Protein AF-A0A1V2Q0W8-F1 (afdb_monomer_lite)

pLDDT: mean 89.41, std 8.99, range [58.44, 97.81]

Secondary structure (DSSP, 8-state):
-GGGG-GGGGGS-HHHHHHHHHHHHHHHHHHHHHT-SHHHHHHHHHHHHHHHHHH-HHHHHHHHSPPPS---PPPPP-----

Structure (mmCIF, N/CA/C/O backbone):
data_AF-A0A1V2Q0W8-F1
#
_entry.id   AF-A0A1V2Q0W8-F1
#
loop_
_atom_site.group_PDB
_atom_site.id
_atom_site.type_sym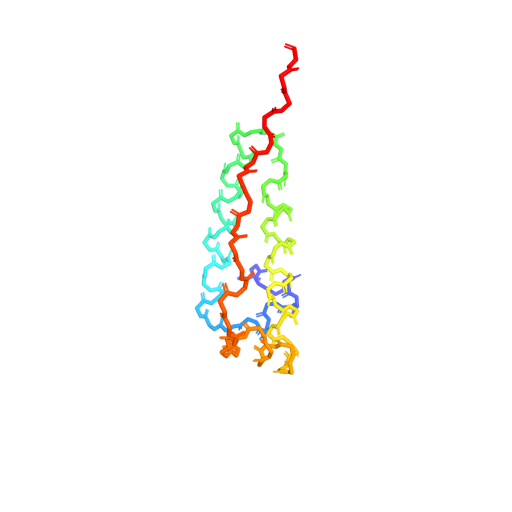bol
_atom_site.label_atom_id
_atom_site.label_alt_id
_atom_site.label_comp_id
_atom_site.label_asym_id
_atom_site.label_entity_id
_atom_site.label_seq_id
_atom_site.pdbx_PDB_ins_code
_atom_site.Cartn_x
_atom_site.Cartn_y
_atom_site.Cartn_z
_atom_site.occupancy
_atom_site.B_iso_or_equiv
_atom_site.auth_seq_id
_atom_site.auth_comp_id
_atom_site.auth_asym_id
_atom_site.auth_atom_id
_atom_site.pdbx_PDB_model_num
ATOM 1 N N . MET A 1 1 ? 2.711 -9.178 17.421 1.00 58.44 1 MET A N 1
ATOM 2 C CA . MET A 1 1 ? 1.831 -10.369 17.293 1.00 58.44 1 MET A CA 1
ATOM 3 C C . MET A 1 1 ? 0.854 -10.264 16.117 1.00 58.44 1 MET A C 1
ATOM 5 O O . MET A 1 1 ? 0.620 -11.281 15.479 1.00 58.44 1 MET A O 1
ATOM 9 N N . VAL A 1 2 ? 0.352 -9.063 15.788 1.00 64.69 2 VAL A N 1
ATOM 10 C CA . VAL A 1 2 ? -0.663 -8.804 14.741 1.00 64.69 2 VAL A CA 1
ATOM 11 C C . VAL A 1 2 ? -0.272 -9.271 13.330 1.00 64.69 2 VAL A C 1
ATOM 13 O O . VAL A 1 2 ? -1.118 -9.776 12.613 1.00 64.69 2 VAL A O 1
ATOM 16 N N . LEU A 1 3 ? 0.996 -9.213 12.919 1.00 74.00 3 LEU A N 1
ATOM 17 C CA . LEU A 1 3 ? 1.358 -9.609 11.545 1.00 74.00 3 LEU A CA 1
ATOM 18 C C . LEU A 1 3 ? 1.122 -11.099 11.230 1.00 74.00 3 LEU A C 1
ATOM 20 O O . LEU A 1 3 ? 0.950 -11.457 10.071 1.00 74.00 3 LEU A O 1
ATOM 24 N N . ARG A 1 4 ? 1.061 -11.975 12.245 1.00 76.88 4 ARG A N 1
ATOM 25 C CA . ARG A 1 4 ? 0.865 -13.421 12.036 1.00 76.88 4 ARG A CA 1
ATOM 26 C C . ARG A 1 4 ? -0.505 -13.783 11.456 1.00 76.88 4 ARG A C 1
ATOM 28 O O . ARG A 1 4 ? -0.629 -14.855 10.878 1.00 76.88 4 ARG A O 1
ATOM 35 N N . ILE A 1 5 ? -1.507 -12.910 11.591 1.00 87.44 5 ILE A N 1
ATOM 36 C CA . ILE A 1 5 ? -2.838 -13.127 11.002 1.00 87.44 5 ILE A CA 1
ATOM 37 C C . ILE A 1 5 ? -2.916 -12.711 9.525 1.00 87.44 5 ILE A C 1
ATOM 39 O O . ILE A 1 5 ? -3.927 -12.965 8.878 1.00 87.44 5 ILE A O 1
ATOM 43 N N . PHE A 1 6 ? -1.848 -12.120 8.975 1.00 92.56 6 PHE A N 1
ATOM 44 C CA . PHE A 1 6 ? -1.760 -11.686 7.582 1.00 92.56 6 PHE A CA 1
ATOM 45 C C . PHE A 1 6 ? -0.621 -12.432 6.860 1.00 92.56 6 PHE A C 1
ATOM 47 O O . PHE A 1 6 ? 0.487 -11.905 6.747 1.00 92.56 6 PHE A O 1
ATOM 54 N N . PRO A 1 7 ? -0.854 -13.660 6.350 1.00 92.31 7 PRO A N 1
ATOM 55 C CA . PRO A 1 7 ? 0.200 -14.485 5.748 1.00 92.31 7 PRO A CA 1
ATOM 56 C C . PRO A 1 7 ? 0.943 -13.810 4.588 1.00 92.31 7 PRO A C 1
ATOM 58 O O . PRO A 1 7 ? 2.128 -14.065 4.387 1.00 92.31 7 PRO A O 1
ATOM 61 N N . TRP A 1 8 ? 0.263 -12.928 3.852 1.00 95.50 8 TRP A N 1
ATOM 62 C CA . TRP A 1 8 ? 0.814 -12.189 2.716 1.00 95.50 8 TRP A CA 1
ATOM 63 C C . TRP A 1 8 ? 1.907 -11.180 3.113 1.00 95.50 8 TRP A C 1
ATOM 65 O O . TRP A 1 8 ? 2.784 -10.892 2.306 1.00 95.50 8 TRP A O 1
ATOM 75 N N . VAL A 1 9 ? 1.958 -10.721 4.371 1.00 95.94 9 VAL A N 1
ATOM 76 C CA . VAL A 1 9 ? 2.960 -9.746 4.862 1.00 95.94 9 VAL A CA 1
ATOM 77 C C . VAL A 1 9 ? 4.400 -10.246 4.698 1.00 95.94 9 VAL A C 1
ATOM 79 O O . VAL A 1 9 ? 5.333 -9.450 4.587 1.00 95.94 9 VAL A O 1
ATOM 82 N N . ARG A 1 10 ? 4.607 -11.568 4.636 1.00 93.88 10 ARG A N 1
ATOM 83 C CA . ARG A 1 10 ? 5.933 -12.157 4.391 1.00 93.88 10 ARG A CA 1
ATOM 84 C C . ARG A 1 10 ? 6.548 -11.717 3.055 1.00 93.88 10 ARG A C 1
ATOM 86 O O . ARG A 1 10 ? 7.770 -11.688 2.963 1.00 93.88 10 ARG A O 1
ATOM 93 N N . HIS A 1 11 ? 5.720 -11.370 2.067 1.00 95.81 11 HIS A N 1
ATOM 94 C CA . HIS A 1 11 ? 6.162 -10.938 0.739 1.00 95.81 11 HIS A CA 1
ATOM 95 C C . HIS A 1 11 ? 6.590 -9.469 0.711 1.00 95.81 11 HIS A C 1
ATOM 97 O O . HIS A 1 11 ? 7.376 -9.089 -0.145 1.00 95.81 11 HIS A O 1
ATOM 103 N N . LEU A 1 12 ? 6.152 -8.651 1.672 1.00 95.94 12 LEU A N 1
ATOM 104 C CA . LEU A 1 12 ? 6.580 -7.257 1.745 1.00 95.94 12 LEU A CA 1
ATOM 105 C C . LEU A 1 12 ? 8.074 -7.140 2.093 1.00 95.94 12 LEU A C 1
ATOM 107 O O . LEU A 1 12 ? 8.570 -7.930 2.913 1.00 95.94 12 LEU A O 1
ATOM 111 N N . PRO A 1 13 ? 8.771 -6.120 1.555 1.00 95.44 13 PRO A N 1
ATOM 112 C CA . PRO A 1 13 ? 10.086 -5.724 2.043 1.00 95.44 13 PRO A CA 1
ATOM 113 C C . PRO A 1 13 ? 9.986 -5.222 3.487 1.00 95.44 13 PRO A C 1
ATOM 115 O O . PRO A 1 13 ? 8.913 -4.838 3.951 1.00 95.44 13 PRO A O 1
ATOM 118 N N . GLU A 1 14 ? 11.110 -5.198 4.203 1.00 94.81 14 GLU A N 1
ATOM 119 C CA . GLU A 1 14 ? 11.156 -4.804 5.618 1.00 94.81 14 GLU A CA 1
ATOM 120 C C . GLU A 1 14 ? 10.515 -3.434 5.873 1.00 94.81 14 GLU A C 1
ATOM 122 O O . GLU A 1 14 ? 9.579 -3.349 6.666 1.00 94.81 14 GLU A O 1
ATOM 127 N N . ALA A 1 15 ? 10.907 -2.416 5.101 1.00 94.94 15 ALA A N 1
ATOM 128 C CA . ALA A 1 15 ? 10.317 -1.079 5.179 1.00 94.94 15 ALA A CA 1
ATOM 129 C C . ALA A 1 15 ? 8.790 -1.088 4.960 1.00 94.94 15 ALA A C 1
ATOM 131 O O . ALA A 1 15 ? 8.049 -0.426 5.682 1.00 94.94 15 ALA A O 1
ATOM 132 N N . GLY A 1 16 ? 8.297 -1.907 4.023 1.00 95.38 16 GLY A N 1
ATOM 133 C CA . GLY A 1 16 ? 6.861 -2.042 3.767 1.00 95.38 16 GLY A CA 1
ATOM 134 C C . GLY A 1 16 ? 6.101 -2.694 4.927 1.00 95.38 16 GLY A C 1
ATOM 135 O O . GLY A 1 16 ? 4.948 -2.356 5.185 1.00 95.38 16 GLY A O 1
ATOM 136 N N . ARG A 1 17 ? 6.734 -3.604 5.680 1.00 95.56 17 ARG A N 1
ATOM 137 C CA . ARG A 1 17 ? 6.113 -4.199 6.878 1.00 95.56 17 ARG A CA 1
ATOM 138 C C . ARG A 1 17 ? 5.964 -3.175 7.997 1.00 95.56 17 ARG A C 1
ATOM 140 O O . ARG A 1 17 ? 4.941 -3.183 8.680 1.00 95.56 17 ARG A O 1
ATO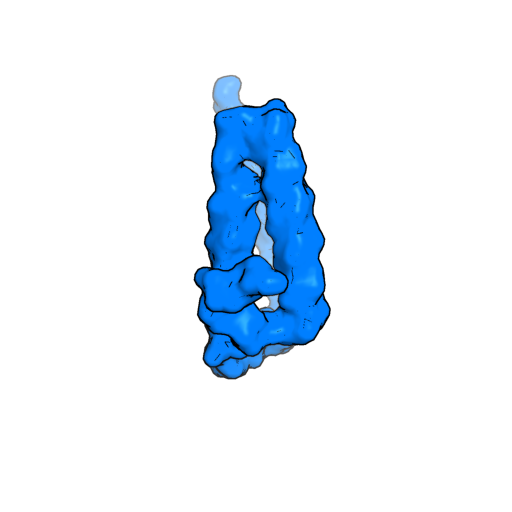M 147 N N . GLU A 1 18 ? 6.968 -2.325 8.191 1.00 94.94 18 GLU A N 1
ATOM 148 C CA . GLU A 1 18 ? 6.931 -1.253 9.190 1.00 94.94 18 GLU A CA 1
ATOM 149 C C . GLU A 1 18 ? 5.852 -0.223 8.849 1.00 94.94 18 GLU A C 1
ATOM 151 O O . GLU A 1 18 ? 5.013 0.101 9.693 1.00 94.94 18 GLU A O 1
ATOM 156 N N . GLU A 1 19 ? 5.806 0.213 7.590 1.00 96.50 19 GLU A N 1
ATOM 157 C CA . GLU A 1 19 ? 4.810 1.172 7.116 1.00 96.50 19 GLU A CA 1
ATOM 158 C C . GLU A 1 19 ? 3.381 0.619 7.220 1.00 96.50 19 GLU A C 1
ATOM 160 O O . GLU A 1 19 ? 2.482 1.314 7.703 1.00 96.50 19 GLU A O 1
ATOM 165 N N . PHE A 1 20 ? 3.168 -0.656 6.873 1.00 95.75 20 PHE A N 1
ATOM 166 C CA . PHE A 1 20 ? 1.873 -1.315 7.049 1.00 95.75 20 PHE A CA 1
ATOM 167 C C . PHE A 1 20 ? 1.388 -1.257 8.504 1.00 95.75 20 PHE A C 1
ATOM 169 O O . PHE A 1 20 ? 0.222 -0.944 8.750 1.00 95.75 20 PHE A O 1
ATOM 176 N N . VAL A 1 21 ? 2.262 -1.525 9.482 1.00 95.19 21 VAL A N 1
ATOM 177 C CA . VAL A 1 21 ? 1.890 -1.477 10.907 1.00 95.19 21 VAL A CA 1
ATOM 178 C C . VAL A 1 21 ? 1.474 -0.068 11.315 1.00 95.19 21 VAL A C 1
ATOM 180 O O . VAL A 1 21 ? 0.453 0.086 11.989 1.00 95.19 21 VAL A O 1
ATOM 183 N N . VAL A 1 22 ? 2.224 0.952 10.893 1.00 95.94 22 VAL A N 1
ATOM 184 C CA . VAL A 1 22 ? 1.896 2.357 11.178 1.00 95.94 22 VAL A CA 1
ATOM 185 C C . VAL A 1 22 ? 0.527 2.709 10.598 1.00 95.94 22 VAL A C 1
ATOM 187 O O . VAL A 1 22 ? -0.355 3.148 11.337 1.00 95.94 22 VAL A O 1
ATOM 190 N N . LYS A 1 23 ? 0.303 2.423 9.310 1.00 95.44 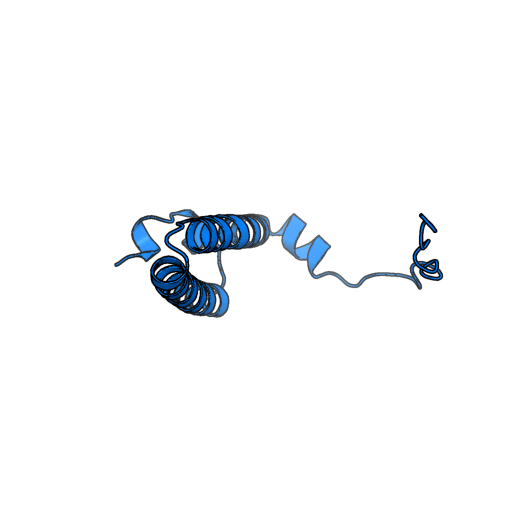23 LYS A N 1
ATOM 191 C CA . LYS A 1 23 ? -0.960 2.719 8.616 1.00 95.44 23 LYS A CA 1
ATOM 192 C C . LYS A 1 23 ? -2.148 1.970 9.206 1.00 95.44 23 LYS A C 1
ATOM 194 O O . LYS A 1 23 ? -3.244 2.519 9.293 1.00 95.44 23 LYS A O 1
ATOM 199 N N . LEU A 1 24 ? -1.944 0.733 9.654 1.00 94.19 24 LEU A N 1
ATOM 200 C CA . LEU A 1 24 ? -2.992 -0.056 10.293 1.00 94.19 24 LEU A CA 1
ATOM 201 C C . LEU A 1 24 ? -3.406 0.541 11.645 1.00 94.19 24 LEU A C 1
ATOM 203 O O . LEU A 1 24 ? -4.598 0.623 11.936 1.00 94.19 24 LEU A O 1
ATOM 207 N N . VAL A 1 25 ? -2.444 0.992 12.456 1.00 93.81 25 VAL A N 1
ATOM 208 C CA . VAL A 1 25 ? -2.727 1.652 13.742 1.00 93.81 25 VAL A CA 1
ATOM 209 C C . VAL A 1 25 ? -3.404 3.008 13.534 1.00 93.81 25 VAL A C 1
ATOM 211 O O . VAL A 1 25 ? -4.351 3.325 14.254 1.00 93.81 25 VAL A O 1
ATOM 214 N N . GLU A 1 26 ? -2.965 3.792 12.547 1.00 93.75 26 GLU A N 1
ATOM 215 C CA . GLU A 1 26 ? -3.618 5.050 12.156 1.00 93.75 26 GLU A CA 1
ATOM 216 C C . GLU A 1 26 ? -5.079 4.817 11.754 1.00 93.75 26 GLU A C 1
ATOM 218 O O . GLU A 1 26 ? -5.977 5.486 12.267 1.00 93.75 26 GLU A O 1
ATOM 223 N N . ALA A 1 27 ? -5.336 3.812 10.911 1.00 91.88 27 ALA A N 1
ATOM 224 C CA . ALA A 1 27 ? -6.687 3.460 10.498 1.00 91.88 27 ALA A CA 1
ATOM 225 C C . ALA A 1 27 ? -7.560 3.046 11.686 1.00 91.88 27 ALA A C 1
ATOM 227 O O . ALA A 1 27 ? -8.665 3.560 11.817 1.00 91.88 27 ALA A O 1
ATOM 228 N N . MET A 1 28 ? -7.068 2.189 12.588 1.00 90.69 28 MET A N 1
ATOM 229 C CA . MET A 1 28 ? -7.813 1.784 13.791 1.00 90.69 28 MET A CA 1
ATOM 230 C C . MET A 1 28 ? -8.178 2.978 14.685 1.00 90.69 28 MET A C 1
ATOM 232 O O . MET A 1 28 ? -9.267 3.015 15.255 1.00 90.69 28 MET A O 1
ATOM 236 N N . ARG A 1 29 ? -7.308 3.987 14.793 1.00 88.00 29 ARG A N 1
ATOM 237 C CA . ARG A 1 29 ? -7.631 5.219 15.531 1.00 88.00 29 ARG A CA 1
ATOM 238 C C . ARG A 1 29 ? -8.728 6.019 14.833 1.00 88.00 29 ARG A C 1
ATOM 240 O O . ARG A 1 29 ? -9.681 6.418 15.488 1.00 88.00 29 ARG A O 1
ATOM 247 N N . SER A 1 30 ? -8.655 6.14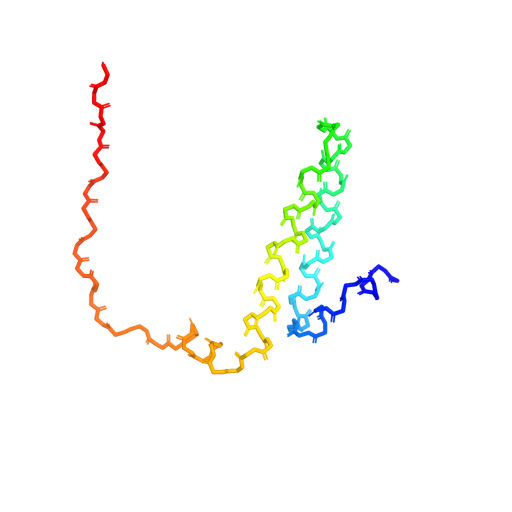7 13.510 1.00 80.81 30 SER A N 1
ATOM 248 C CA . SER A 1 30 ? -9.687 6.824 12.716 1.00 80.81 30 SER A CA 1
ATOM 249 C C . SER A 1 30 ? -11.046 6.111 12.772 1.00 80.81 30 SER A C 1
ATOM 251 O O . SER A 1 30 ? -12.084 6.766 12.799 1.00 80.81 30 SER A O 1
ATOM 253 N N . THR A 1 31 ? -11.075 4.776 12.877 1.00 77.94 31 THR A N 1
ATOM 254 C CA . THR A 1 31 ? -12.344 4.041 13.052 1.00 77.94 31 THR A CA 1
ATOM 255 C C . THR A 1 31 ? -13.070 4.399 14.346 1.00 77.94 31 THR A C 1
ATOM 257 O O . THR A 1 31 ? -14.296 4.434 14.356 1.00 77.94 31 THR A O 1
ATOM 260 N N . ALA A 1 32 ? -12.332 4.729 15.413 1.00 70.62 32 ALA A N 1
ATOM 261 C CA . ALA A 1 32 ? -12.922 5.182 16.670 1.00 70.62 32 ALA A CA 1
ATOM 262 C C . ALA A 1 32 ? -13.543 6.586 16.557 1.00 70.62 32 ALA A C 1
ATOM 264 O O . ALA A 1 32 ? -14.453 6.914 17.310 1.00 70.62 32 ALA A O 1
ATOM 265 N N . GLU A 1 33 ? -13.067 7.402 15.615 1.00 71.12 33 GLU A N 1
ATOM 266 C CA . GLU A 1 33 ? -13.586 8.749 15.355 1.00 71.12 33 GLU A CA 1
ATOM 267 C C . GLU A 1 33 ? -14.812 8.730 14.432 1.00 71.12 33 GLU A C 1
ATOM 269 O O . GLU A 1 33 ? -15.693 9.577 14.561 1.00 71.12 33 GLU A O 1
ATOM 274 N N . LEU A 1 34 ? -14.875 7.767 13.506 1.00 75.25 34 LEU A N 1
ATOM 275 C CA . LEU A 1 34 ? -15.885 7.711 12.444 1.00 75.25 34 LEU A CA 1
ATOM 276 C C . LEU A 1 34 ? -16.987 6.654 12.668 1.00 75.25 34 LEU A C 1
ATOM 278 O O . LEU A 1 34 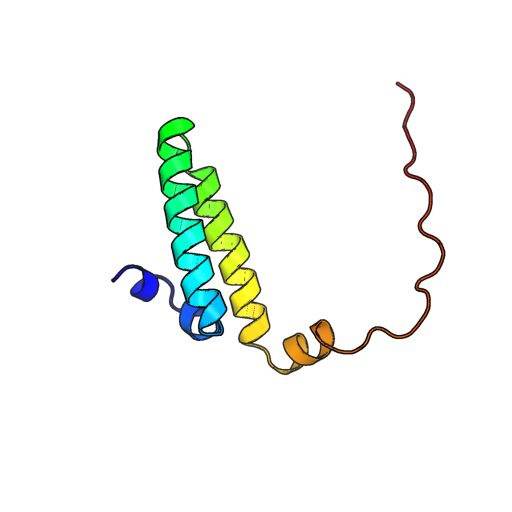? -17.875 6.539 11.826 1.00 75.25 34 LEU A O 1
ATOM 282 N N . ASP A 1 35 ? -16.914 5.866 13.748 1.00 76.69 35 ASP A N 1
ATOM 283 C CA . ASP A 1 35 ? -17.790 4.711 14.042 1.00 76.69 35 ASP A CA 1
ATOM 284 C C . ASP A 1 35 ? -17.978 3.769 12.832 1.00 76.69 35 ASP A C 1
ATOM 286 O O . ASP A 1 35 ? -19.060 3.275 12.516 1.00 76.69 35 ASP A O 1
ATOM 290 N N . THR A 1 36 ? -16.894 3.550 12.083 1.00 80.94 36 THR A N 1
ATOM 291 C CA . THR A 1 36 ? -16.877 2.682 10.900 1.00 80.94 36 THR A CA 1
ATOM 292 C C . THR A 1 36 ? -15.572 1.918 10.805 1.00 80.94 36 THR A C 1
ATOM 294 O O . THR A 1 36 ? -14.512 2.462 11.081 1.00 80.94 36 THR A O 1
ATOM 297 N N . ASN A 1 37 ? -15.625 0.671 10.334 1.00 84.44 37 ASN A N 1
ATOM 298 C CA . ASN A 1 37 ? -14.441 -0.165 10.109 1.00 84.44 37 ASN A CA 1
ATOM 299 C C . ASN A 1 37 ? -13.814 0.007 8.714 1.00 84.44 37 ASN A C 1
ATOM 301 O O . ASN A 1 37 ? -12.819 -0.652 8.397 1.00 84.44 37 ASN A O 1
ATOM 305 N N . VAL A 1 38 ? -14.382 0.876 7.871 1.00 89.75 38 VAL A N 1
ATOM 306 C CA . VAL A 1 38 ? -13.943 1.080 6.480 1.00 89.75 38 VAL A CA 1
ATOM 307 C C . VAL A 1 38 ? -12.450 1.433 6.375 1.00 89.75 38 VAL A C 1
ATOM 309 O O . VAL A 1 38 ? -11.763 0.757 5.610 1.00 89.75 38 VAL A O 1
ATOM 312 N N . PRO A 1 39 ? -11.891 2.383 7.157 1.00 90.25 39 PRO A N 1
ATOM 313 C CA . PRO A 1 39 ? -10.459 2.695 7.105 1.00 90.25 39 PRO A CA 1
ATOM 314 C C . PRO A 1 39 ? -9.543 1.476 7.285 1.00 90.25 39 PRO A C 1
ATOM 316 O O . PRO A 1 39 ? -8.583 1.298 6.535 1.00 90.25 39 PRO A O 1
ATOM 319 N N . VAL A 1 40 ? -9.851 0.601 8.250 1.00 92.69 40 VAL A N 1
ATOM 320 C CA . VAL A 1 40 ? -9.040 -0.594 8.541 1.00 92.69 40 VAL A CA 1
ATOM 321 C C . VAL A 1 40 ? -9.130 -1.605 7.403 1.00 92.69 40 VAL A C 1
ATOM 323 O O . VAL A 1 40 ? -8.103 -2.127 6.966 1.00 92.69 40 VAL A O 1
ATOM 326 N N . ALA A 1 41 ? -10.339 -1.858 6.894 1.00 92.88 41 ALA A N 1
ATOM 327 C CA . ALA A 1 41 ? -10.544 -2.766 5.768 1.00 92.88 41 ALA A CA 1
ATOM 328 C C . ALA A 1 41 ? -9.795 -2.289 4.512 1.00 92.88 41 ALA A C 1
ATOM 330 O O . ALA A 1 41 ? -9.135 -3.092 3.850 1.00 92.88 41 ALA A O 1
ATOM 331 N N . THR A 1 42 ? -9.826 -0.983 4.232 1.00 94.69 42 THR A N 1
ATOM 332 C CA . THR A 1 42 ? -9.106 -0.371 3.108 1.00 94.69 42 THR A CA 1
ATOM 333 C C . THR A 1 42 ? -7.598 -0.550 3.238 1.00 94.69 42 THR A C 1
ATOM 335 O O . THR A 1 42 ? -6.961 -1.006 2.290 1.00 94.69 42 THR A O 1
ATOM 338 N N . VAL A 1 43 ? -7.016 -0.260 4.409 1.00 96.50 43 VAL A N 1
ATOM 339 C CA . VAL A 1 43 ? -5.570 -0.443 4.626 1.00 96.50 43 VAL A CA 1
ATOM 340 C C . VAL A 1 43 ? -5.162 -1.899 4.405 1.00 96.50 43 VAL A C 1
ATOM 342 O O . VAL A 1 43 ? -4.182 -2.155 3.709 1.00 96.50 43 VAL A O 1
ATOM 345 N N . ILE A 1 44 ? -5.922 -2.863 4.930 1.00 95.88 44 ILE A N 1
ATOM 346 C CA . ILE A 1 44 ? -5.633 -4.292 4.731 1.00 95.88 44 ILE A CA 1
ATOM 347 C C . ILE A 1 44 ? -5.687 -4.665 3.243 1.00 95.88 44 ILE A C 1
ATOM 349 O O . ILE A 1 44 ? -4.797 -5.364 2.760 1.00 95.88 44 ILE A O 1
ATOM 353 N N . ALA A 1 45 ? -6.708 -4.208 2.513 1.00 96.88 45 ALA A N 1
ATOM 354 C CA . ALA A 1 45 ? -6.885 -4.536 1.099 1.00 96.88 45 ALA A CA 1
ATOM 355 C C . ALA A 1 45 ? -5.761 -3.962 0.224 1.00 96.88 45 ALA A C 1
ATOM 357 O O . ALA A 1 45 ? -5.180 -4.685 -0.584 1.00 96.88 45 ALA A O 1
ATOM 358 N N . VAL A 1 46 ? -5.412 -2.689 0.421 1.00 96.56 46 VAL A N 1
ATOM 359 C CA . VAL A 1 46 ? -4.355 -2.017 -0.349 1.00 96.56 46 VAL A CA 1
ATOM 360 C C . VAL A 1 46 ? -2.999 -2.673 -0.104 1.00 96.56 46 VAL A C 1
ATOM 362 O O . VAL A 1 46 ? -2.297 -3.000 -1.057 1.00 96.56 46 VAL A O 1
ATOM 365 N N . TRP A 1 47 ? -2.646 -2.946 1.154 1.00 97.81 47 TRP A N 1
ATOM 366 C CA . TRP A 1 47 ? -1.358 -3.569 1.470 1.00 97.81 47 TRP A CA 1
ATOM 367 C C . TRP A 1 47 ? -1.259 -5.026 1.026 1.00 97.81 47 TRP A C 1
ATOM 369 O O . TRP A 1 47 ? -0.165 -5.478 0.685 1.00 97.81 47 TRP A O 1
ATOM 379 N N . LYS A 1 48 ? -2.384 -5.748 0.968 1.00 97.19 48 LYS A N 1
ATOM 380 C CA . LYS A 1 48 ? -2.417 -7.068 0.338 1.00 97.19 48 LYS A CA 1
ATOM 381 C C . LYS A 1 48 ? -2.063 -6.976 -1.150 1.00 97.19 48 LYS A C 1
ATOM 383 O O . LYS A 1 48 ? -1.208 -7.734 -1.586 1.00 97.19 48 LYS A O 1
ATOM 388 N N . ASN A 1 49 ? -2.629 -6.021 -1.892 1.00 96.62 49 ASN A N 1
ATOM 389 C CA . ASN A 1 49 ? -2.285 -5.824 -3.308 1.00 96.62 49 ASN A CA 1
ATOM 390 C C . ASN A 1 49 ? -0.794 -5.497 -3.492 1.00 96.62 49 ASN A C 1
ATOM 392 O O . ASN A 1 49 ? -0.145 -6.043 -4.379 1.00 96.62 49 ASN A O 1
ATOM 396 N N . THR A 1 50 ? -0.221 -4.661 -2.621 1.00 96.12 50 THR A N 1
ATOM 397 C CA . THR A 1 50 ? 1.226 -4.393 -2.620 1.00 96.12 50 THR A CA 1
ATOM 398 C C . THR A 1 50 ? 2.032 -5.672 -2.390 1.00 96.12 50 THR A C 1
ATOM 400 O O . THR A 1 50 ? 3.016 -5.921 -3.082 1.00 96.12 50 THR A O 1
ATOM 403 N N . ALA A 1 51 ? 1.623 -6.511 -1.437 1.00 97.06 51 ALA A N 1
ATOM 404 C CA . ALA A 1 51 ? 2.289 -7.782 -1.172 1.00 97.06 51 ALA A CA 1
ATOM 405 C C . ALA A 1 51 ? 2.171 -8.774 -2.336 1.00 97.06 51 ALA A C 1
ATOM 407 O O . ALA A 1 51 ? 3.129 -9.502 -2.584 1.00 97.06 51 ALA A O 1
ATOM 408 N N . ASP A 1 52 ? 1.045 -8.775 -3.054 1.00 96.44 52 ASP A N 1
ATOM 409 C CA . ASP A 1 52 ? 0.849 -9.594 -4.252 1.00 96.44 52 ASP A CA 1
ATOM 410 C C . ASP A 1 52 ? 1.829 -9.180 -5.368 1.00 96.44 52 ASP A C 1
ATOM 412 O O . ASP A 1 52 ? 2.408 -10.051 -6.011 1.00 96.44 52 ASP A O 1
ATOM 416 N N . ILE A 1 53 ? 2.126 -7.879 -5.523 1.00 96.88 53 ILE A N 1
ATOM 417 C CA . ILE A 1 53 ? 3.177 -7.400 -6.444 1.00 96.88 53 ILE A CA 1
ATOM 418 C C . ILE A 1 53 ? 4.555 -7.925 -6.028 1.00 96.88 53 ILE A C 1
ATOM 420 O O . ILE A 1 53 ? 5.283 -8.465 -6.852 1.00 96.88 53 ILE A O 1
ATOM 424 N N . TYR A 1 54 ? 4.92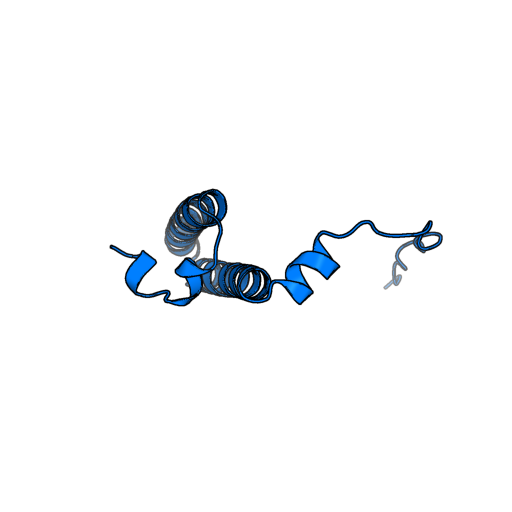8 -7.804 -4.751 1.00 96.75 54 TYR A N 1
ATOM 425 C CA . TYR A 1 54 ? 6.231 -8.299 -4.285 1.00 96.75 54 TYR A CA 1
ATOM 426 C C . TYR A 1 54 ? 6.351 -9.831 -4.299 1.00 96.75 54 TYR A C 1
ATOM 428 O O . TYR A 1 54 ? 7.462 -10.362 -4.271 1.00 96.75 54 TYR A O 1
ATOM 436 N N . ALA A 1 55 ? 5.230 -10.555 -4.310 1.00 96.50 55 ALA A N 1
ATOM 437 C CA . ALA A 1 55 ? 5.215 -12.008 -4.421 1.00 96.50 55 ALA A CA 1
ATOM 438 C C . ALA A 1 55 ? 5.529 -12.502 -5.842 1.00 96.50 55 ALA A C 1
ATOM 440 O O . ALA A 1 55 ? 5.924 -13.660 -5.987 1.00 96.50 55 ALA A O 1
ATOM 441 N N . ASP A 1 56 ? 5.381 -11.642 -6.851 1.00 97.31 56 ASP A N 1
ATOM 442 C CA . ASP A 1 56 ? 5.637 -11.929 -8.260 1.00 97.31 56 ASP A CA 1
ATOM 443 C C . ASP A 1 56 ? 6.846 -11.110 -8.763 1.00 97.31 56 ASP A C 1
ATOM 445 O O . ASP A 1 56 ? 6.719 -9.926 -9.083 1.00 97.31 56 ASP A O 1
ATOM 449 N N . PRO A 1 57 ? 8.047 -11.719 -8.838 1.00 93.62 57 PRO A N 1
ATOM 450 C CA . PRO A 1 57 ? 9.251 -11.026 -9.287 1.00 93.62 57 PRO A CA 1
ATOM 451 C C . PRO A 1 57 ? 9.177 -10.514 -10.730 1.00 93.62 57 PRO A C 1
ATOM 453 O O . PRO A 1 57 ? 9.830 -9.517 -11.038 1.00 93.62 57 PRO A O 1
ATOM 456 N N . GLU A 1 58 ? 8.416 -11.175 -11.610 1.00 96.38 58 GLU A N 1
ATOM 457 C CA . GLU A 1 58 ? 8.257 -10.737 -13.000 1.00 96.38 58 GLU A CA 1
ATOM 458 C C . GLU A 1 58 ? 7.391 -9.480 -13.055 1.00 96.38 58 GLU A C 1
ATOM 460 O O . GLU A 1 58 ? 7.792 -8.476 -13.647 1.00 96.38 58 GLU A O 1
ATOM 465 N N . LEU A 1 59 ? 6.249 -9.489 -12.362 1.00 95.25 59 LEU A N 1
ATOM 466 C CA . LEU A 1 59 ? 5.389 -8.313 -12.243 1.00 95.25 59 LEU A CA 1
ATOM 467 C C . LEU A 1 59 ? 6.118 -7.148 -11.568 1.00 95.25 59 LEU A C 1
ATOM 469 O O . LEU A 1 59 ? 6.039 -6.014 -12.040 1.00 95.25 59 LEU A O 1
ATOM 473 N N . LEU A 1 60 ? 6.862 -7.413 -10.493 1.00 96.00 60 LEU A N 1
ATOM 474 C CA . LEU A 1 60 ? 7.665 -6.398 -9.819 1.00 96.00 60 LEU A CA 1
ATOM 475 C C . LEU A 1 60 ? 8.697 -5.781 -10.771 1.00 96.00 60 LEU A C 1
ATOM 477 O O . LEU A 1 60 ? 8.838 -4.559 -10.795 1.00 96.00 60 LEU A O 1
ATOM 481 N N . ALA A 1 61 ? 9.393 -6.594 -11.569 1.00 94.69 61 ALA A N 1
ATOM 482 C CA . ALA A 1 61 ? 10.360 -6.103 -12.549 1.00 94.69 61 ALA A CA 1
ATOM 483 C C . ALA A 1 61 ? 9.698 -5.238 -13.632 1.00 94.69 61 ALA A C 1
ATOM 485 O O . ALA A 1 61 ? 10.241 -4.198 -13.992 1.00 94.69 61 ALA A O 1
ATOM 486 N N . ILE A 1 62 ? 8.510 -5.621 -14.108 1.00 93.19 62 ILE A N 1
ATOM 487 C CA . ILE A 1 62 ? 7.735 -4.830 -15.075 1.00 93.19 62 ILE A CA 1
ATOM 488 C C . ILE A 1 62 ? 7.326 -3.481 -14.471 1.00 93.19 62 ILE A C 1
ATOM 490 O O . ILE A 1 62 ? 7.503 -2.445 -15.106 1.00 93.19 62 ILE A O 1
ATOM 494 N N . LEU A 1 63 ? 6.801 -3.477 -13.242 1.00 92.62 63 LEU A N 1
ATOM 495 C CA . LEU A 1 63 ? 6.277 -2.270 -12.592 1.00 92.62 63 LEU A CA 1
ATOM 496 C C . LEU A 1 63 ? 7.367 -1.308 -12.108 1.00 92.62 63 LEU A C 1
ATOM 498 O O . LEU A 1 63 ? 7.122 -0.109 -12.008 1.00 92.62 63 LEU A O 1
ATOM 502 N N . THR A 1 64 ? 8.550 -1.825 -11.775 1.00 92.12 64 THR A N 1
ATOM 503 C CA . THR A 1 64 ? 9.708 -1.021 -11.341 1.00 92.12 64 THR A CA 1
ATOM 504 C C . THR A 1 64 ? 10.679 -0.706 -12.477 1.00 92.12 64 THR A C 1
ATOM 506 O O . THR A 1 64 ? 11.641 0.038 -12.276 1.00 92.12 64 THR A O 1
ATOM 509 N N . GLY A 1 65 ? 10.442 -1.276 -13.659 1.00 91.56 65 GLY A N 1
ATOM 510 C CA . GLY A 1 65 ? 11.257 -1.074 -14.844 1.00 91.56 65 GLY A CA 1
ATOM 511 C C . GLY A 1 65 ? 11.167 0.355 -15.387 1.00 91.56 65 GLY A C 1
ATOM 512 O O . GLY A 1 65 ? 10.228 1.093 -15.078 1.00 91.56 65 GLY A O 1
ATOM 513 N N . PRO A 1 66 ? 12.146 0.769 -16.208 1.00 88.44 66 PRO A N 1
ATOM 514 C CA . PRO A 1 66 ? 12.091 2.056 -16.880 1.00 88.44 66 PRO A CA 1
ATOM 515 C C . PRO A 1 66 ? 10.866 2.118 -17.794 1.00 88.44 66 PRO A C 1
ATOM 517 O O . PRO A 1 66 ? 10.584 1.191 -18.553 1.00 88.44 66 PRO A O 1
ATOM 520 N N . THR A 1 67 ? 10.153 3.235 -17.741 1.00 85.81 67 THR A N 1
ATOM 521 C CA . THR A 1 67 ? 9.107 3.549 -18.706 1.00 85.81 67 THR A CA 1
ATOM 522 C C . THR A 1 67 ? 9.744 4.175 -19.947 1.00 85.81 67 THR A C 1
ATOM 524 O O . THR A 1 67 ? 10.532 5.116 -19.846 1.00 85.81 67 THR A O 1
ATOM 527 N N . GLU A 1 68 ? 9.439 3.644 -21.131 1.00 85.06 68 GLU A N 1
ATOM 528 C CA . GLU A 1 68 ? 9.969 4.166 -22.395 1.00 85.06 68 GLU A CA 1
ATOM 529 C C . GLU A 1 68 ? 8.939 5.072 -23.085 1.00 85.06 68 GLU A C 1
ATOM 531 O O . GLU A 1 68 ? 7.801 4.668 -23.323 1.00 85.06 68 GLU A O 1
ATOM 536 N N . GLY A 1 69 ? 9.355 6.289 -23.447 1.00 83.94 69 GLY A N 1
ATOM 537 C CA . GLY A 1 69 ? 8.560 7.228 -24.245 1.00 83.94 69 GLY A CA 1
ATOM 538 C C . GLY A 1 69 ? 7.935 8.394 -23.466 1.00 83.94 69 GLY A C 1
ATOM 539 O O . GLY A 1 69 ? 8.014 8.478 -22.247 1.00 83.94 69 GLY A O 1
ATOM 540 N N . ASP A 1 70 ? 7.327 9.318 -24.216 1.00 84.31 70 ASP A N 1
ATOM 541 C CA . ASP A 1 70 ? 6.694 10.559 -23.726 1.00 84.31 70 ASP A CA 1
ATOM 542 C C . ASP A 1 70 ? 5.225 10.349 -23.290 1.00 84.31 70 ASP A C 1
ATOM 544 O O . ASP A 1 70 ? 4.579 11.265 -22.804 1.00 84.31 70 ASP A O 1
ATOM 548 N N . PHE A 1 71 ? 4.657 9.149 -23.494 1.00 86.38 71 PHE A N 1
ATOM 549 C CA . PHE A 1 71 ? 3.244 8.786 -23.231 1.00 86.38 71 PHE A CA 1
ATOM 550 C C . PHE A 1 71 ? 2.171 9.711 -23.844 1.00 86.38 71 PHE A C 1
ATOM 552 O O . PHE A 1 71 ? 0.976 9.466 -23.678 1.00 86.38 71 PHE A O 1
ATOM 559 N N . GLY A 1 72 ? 2.587 10.703 -24.632 1.00 90.50 72 GLY A N 1
ATOM 560 C CA . GLY A 1 72 ? 1.724 11.689 -25.258 1.00 90.50 72 GLY A CA 1
ATOM 561 C C . GLY A 1 72 ? 1.199 12.745 -24.275 1.00 90.50 72 GLY A C 1
ATOM 562 O O . GLY A 1 72 ? 1.330 12.623 -23.057 1.00 90.50 72 GLY A O 1
ATOM 563 N N . PRO A 1 73 ? 0.581 13.813 -24.802 1.00 90.81 73 PRO A N 1
ATOM 564 C CA . PRO A 1 73 ? -0.000 14.861 -23.977 1.00 90.81 73 PRO A CA 1
ATOM 565 C C . PRO A 1 73 ? -1.212 14.344 -23.189 1.00 90.81 73 PRO A C 1
ATOM 567 O O . PRO A 1 73 ? -2.104 13.704 -23.748 1.00 90.81 73 PRO A O 1
ATOM 570 N N . VAL A 1 74 ? -1.279 14.682 -21.898 1.00 90.88 74 VAL A N 1
ATOM 571 C CA . VAL A 1 74 ? -2.455 14.418 -21.055 1.00 90.88 74 VAL A CA 1
ATOM 572 C C . VAL A 1 74 ? -3.581 15.380 -21.466 1.00 90.88 74 VAL A C 1
ATOM 574 O O . VAL A 1 74 ? -3.386 16.597 -21.383 1.00 90.88 74 VAL A O 1
ATOM 577 N N . PRO A 1 75 ? -4.748 14.889 -21.926 1.00 88.88 75 PRO A N 1
ATOM 578 C CA . PRO A 1 75 ? -5.864 15.754 -22.293 1.00 88.88 75 PRO A CA 1
ATOM 579 C C . PRO A 1 75 ? -6.386 16.510 -21.067 1.00 88.88 75 PRO A C 1
ATOM 581 O O . PRO A 1 75 ? -6.366 15.992 -19.949 1.00 88.88 75 PRO A O 1
ATOM 584 N N . MET A 1 76 ? -6.876 17.736 -21.273 1.00 89.19 76 MET A N 1
ATOM 585 C CA . MET A 1 76 ? -7.510 18.480 -20.185 1.00 89.19 76 MET A CA 1
ATOM 586 C C . MET A 1 76 ? -8.758 17.735 -19.690 1.00 89.19 76 MET A C 1
ATOM 588 O O . MET A 1 76 ? -9.491 17.176 -20.512 1.00 89.19 76 MET A O 1
ATOM 592 N N . PRO A 1 77 ? -9.016 17.725 -18.369 1.00 90.12 77 PRO A N 1
ATOM 593 C CA . PRO A 1 77 ? -10.236 17.146 -17.833 1.00 90.12 77 PRO A CA 1
ATOM 594 C C . PRO A 1 77 ? -11.445 17.856 -18.445 1.00 90.12 77 PRO A C 1
ATOM 596 O O . PRO A 1 77 ? -11.507 19.086 -18.471 1.00 90.12 77 PRO A O 1
ATOM 599 N N . VAL A 1 78 ? -12.396 17.075 -18.955 1.00 85.75 78 VAL A N 1
ATOM 600 C CA . VAL A 1 78 ? -13.683 17.605 -19.403 1.00 85.75 78 VAL A CA 1
ATOM 601 C C . VAL A 1 78 ? -14.488 17.989 -18.164 1.00 85.75 78 VAL A C 1
ATOM 603 O O . VAL A 1 78 ? -14.808 17.141 -17.335 1.00 85.75 78 VAL A O 1
ATOM 606 N N . VAL A 1 79 ? -14.758 19.280 -17.997 1.00 83.19 79 VAL A N 1
ATOM 607 C CA . VAL A 1 79 ? -15.800 19.741 -17.078 1.00 83.19 79 VAL A CA 1
ATOM 608 C C . VAL A 1 79 ? -17.126 19.578 -17.812 1.00 83.19 79 VAL A C 1
ATOM 610 O O . VAL A 1 79 ? -17.366 20.256 -18.808 1.00 83.19 79 VAL A O 1
ATOM 613 N N . GLU A 1 80 ? -17.951 18.626 -17.382 1.00 74.69 80 GLU A N 1
ATOM 614 C CA . GLU A 1 80 ? -19.353 18.592 -17.799 1.00 74.69 80 GLU A CA 1
ATOM 615 C C . GLU A 1 80 ? -20.045 19.785 -17.126 1.00 74.69 80 GLU A C 1
ATOM 617 O O . GLU A 1 80 ? -20.120 19.852 -15.901 1.00 74.69 80 GLU A O 1
ATOM 622 N N . GLU A 1 81 ? -20.450 20.780 -17.918 1.00 69.69 81 GLU A N 1
ATOM 623 C CA . GLU A 1 81 ? -21.268 21.892 -17.432 1.00 69.69 81 GLU A CA 1
ATOM 624 C C . GLU A 1 81 ? -22.698 21.367 -17.201 1.00 69.69 81 GLU A C 1
ATOM 626 O O . GLU A 1 81 ? -23.381 21.016 -18.166 1.00 69.69 81 GLU A O 1
ATOM 631 N N . GLU A 1 82 ? -23.115 21.259 -15.932 1.00 60.12 82 GLU A N 1
ATOM 632 C CA . GLU A 1 82 ? -24.511 21.004 -15.518 1.00 60.12 82 GLU A CA 1
ATOM 633 C C . GLU A 1 82 ? -25.399 22.252 -15.647 1.00 60.12 82 GLU A C 1
ATOM 635 O O . GLU A 1 82 ? -24.953 23.357 -15.249 1.00 60.12 82 GLU A O 1
#

Foldseek 3Di:
DVCVVPPLLVLDDPVLNVVLVVQLVVQVVVCVVVVDNVSNVVSSVVSSVVSVCSVDPVSVCVVPDDDDDPPDDDDDDDDDDD

Sequence (82 aa):
MVLRIFPWVRHLPEAGREEFVVKLVEAMRSTAELDTNVPVATVIAVWKNTADIYADPELLAILTGPTEGDFGPVPMPVVEEE

Radius of gyration: 17.88 Å; chains: 1; bounding box: 37×36×43 Å